Protein AF-A0A087LUN8-F1 (afdb_monomer_lite)

Foldseek 3Di:
DVVLCVVVVHDPVLLVCLCVVPPPHDPVSSVVSVVSCVVVVPDDDLVVVCVVVVDNPDDDDDDDDDD

Sequence (67 aa):
MKDLAEHLGLSQTTVSRALNGYPEVKEATRVRVSEAAAQLGYRPNASALRLATGRAGAIGLVLRGAD

Secondary structure (DSSP, 8-state):
-HHHHHHHT--HHHHHHHHTT-TTS-HHHHHHHHHHHHHTT----HHHHHHHHS-------PPPPP-

Structure (mmCIF, N/CA/C/O backbone):
data_AF-A0A087LUN8-F1
#
_entry.id   AF-A0A087LUN8-F1
#
loop_
_atom_site.group_PDB
_atom_site.id
_atom_site.type_symbol
_atom_site.label_atom_id
_atom_site.label_alt_id
_atom_site.label_comp_id
_atom_site.label_asym_id
_atom_site.label_entity_id
_atom_site.label_seq_id
_atom_site.pdbx_PDB_ins_code
_atom_site.Cartn_x
_atom_site.Cartn_y
_atom_site.Cartn_z
_atom_site.occupancy
_atom_site.B_iso_or_equiv
_atom_site.auth_seq_id
_atom_site.auth_comp_id
_atom_site.auth_asym_id
_atom_site.auth_atom_id
_atom_site.pdbx_PDB_model_num
ATOM 1 N N . MET A 1 1 ? -3.908 9.034 -2.109 1.00 85.00 1 MET A N 1
ATOM 2 C CA . MET A 1 1 ? -3.758 8.063 -0.995 1.00 85.00 1 MET A CA 1
ATOM 3 C C . MET A 1 1 ? -4.325 8.622 0.290 1.00 85.00 1 MET A C 1
ATOM 5 O O . MET A 1 1 ? -5.116 7.928 0.908 1.00 85.00 1 MET A O 1
ATOM 9 N N . LYS A 1 2 ? -3.960 9.856 0.663 1.00 89.38 2 LYS A N 1
ATOM 10 C CA . LYS A 1 2 ? -4.578 10.578 1.780 1.00 89.38 2 LYS A CA 1
ATOM 11 C C . LYS A 1 2 ? -6.111 10.564 1.698 1.00 89.38 2 LYS A C 1
ATOM 13 O O . LYS A 1 2 ? -6.734 10.042 2.607 1.00 89.38 2 LYS A O 1
ATOM 18 N N . ASP A 1 3 ? -6.678 10.961 0.560 1.00 90.75 3 ASP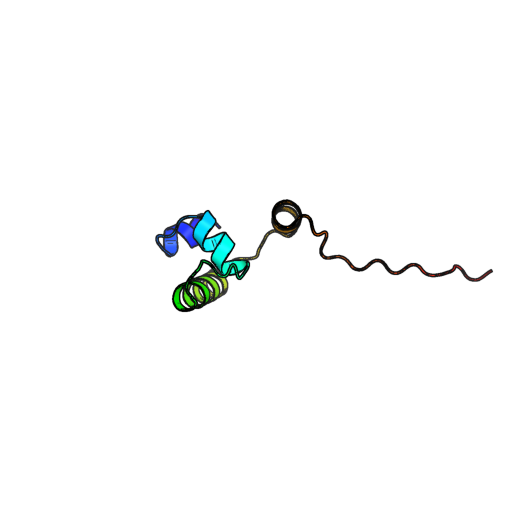 A N 1
ATOM 19 C CA . ASP A 1 3 ? -8.141 11.006 0.380 1.00 90.75 3 ASP A CA 1
ATOM 20 C C . ASP A 1 3 ? -8.800 9.624 0.501 1.00 90.75 3 ASP A C 1
ATOM 22 O O . ASP A 1 3 ? -9.848 9.480 1.113 1.00 90.75 3 ASP A O 1
ATOM 26 N N . LEU A 1 4 ? -8.150 8.574 -0.018 1.00 91.75 4 LEU A N 1
ATOM 27 C CA . LEU A 1 4 ? -8.616 7.188 0.122 1.00 91.75 4 LEU A CA 1
ATOM 28 C C . LEU A 1 4 ? -8.596 6.729 1.591 1.00 91.75 4 LEU A C 1
ATOM 30 O O . LEU A 1 4 ? -9.501 6.031 2.038 1.00 91.75 4 LEU A O 1
ATOM 34 N N . ALA A 1 5 ? -7.563 7.115 2.343 1.00 93.75 5 ALA A N 1
ATOM 35 C CA . ALA A 1 5 ? -7.432 6.803 3.761 1.00 93.75 5 ALA A CA 1
ATOM 36 C C . ALA A 1 5 ? -8.485 7.539 4.603 1.00 93.75 5 ALA A C 1
ATOM 38 O O . ALA A 1 5 ? -9.133 6.918 5.443 1.00 93.75 5 ALA A O 1
ATOM 39 N N . GLU A 1 6 ? -8.715 8.820 4.314 1.00 94.19 6 GLU A N 1
ATOM 40 C CA . GLU A 1 6 ? -9.763 9.632 4.940 1.00 94.19 6 GLU A CA 1
ATOM 41 C C . GLU A 1 6 ? -11.162 9.089 4.623 1.00 94.19 6 GLU A C 1
ATOM 43 O O . GLU A 1 6 ? -11.952 8.875 5.538 1.00 94.19 6 GLU A O 1
ATOM 48 N N . HIS A 1 7 ? -11.435 8.754 3.359 1.00 92.25 7 HIS A N 1
ATOM 49 C CA . HIS A 1 7 ? -12.704 8.164 2.925 1.00 92.25 7 HIS A CA 1
ATOM 50 C C . HIS A 1 7 ? -13.019 6.837 3.634 1.00 92.25 7 HIS A C 1
ATOM 52 O O . HIS A 1 7 ? -14.169 6.549 3.954 1.00 92.25 7 HIS A O 1
ATOM 58 N N . LEU A 1 8 ? -11.995 6.023 3.905 1.00 93.38 8 LEU A N 1
ATOM 59 C CA . LEU A 1 8 ? -12.146 4.728 4.570 1.00 93.38 8 LEU A CA 1
ATOM 60 C C . LEU A 1 8 ? -12.069 4.800 6.102 1.00 93.38 8 LEU A C 1
ATOM 62 O O . LEU A 1 8 ? -12.311 3.781 6.756 1.00 93.38 8 LEU A O 1
ATOM 66 N N . GLY A 1 9 ? -11.713 5.955 6.674 1.00 95.00 9 GLY A N 1
ATOM 67 C CA . GLY A 1 9 ? -11.441 6.103 8.106 1.00 95.00 9 GLY A CA 1
ATOM 68 C C . GLY A 1 9 ? -10.244 5.270 8.580 1.00 95.00 9 GLY A C 1
ATOM 69 O O . GLY A 1 9 ? -10.230 4.779 9.707 1.00 95.00 9 GLY A O 1
ATOM 70 N N . LEU A 1 10 ? -9.257 5.05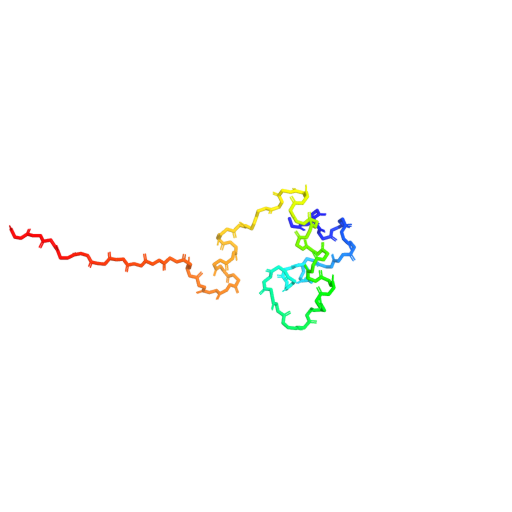1 7.708 1.00 94.94 10 LEU A N 1
ATOM 71 C CA . LEU A 1 10 ? -8.074 4.235 7.975 1.00 94.94 10 LEU A CA 1
ATOM 72 C C . LEU A 1 10 ? -6.807 5.089 7.961 1.00 94.94 10 LEU A C 1
ATOM 74 O O . LEU A 1 10 ? -6.743 6.138 7.328 1.00 94.94 10 LEU A O 1
ATOM 78 N N . SER A 1 11 ? -5.747 4.608 8.613 1.00 95.12 11 SER A N 1
ATOM 79 C CA . SER A 1 11 ? -4.431 5.232 8.459 1.00 95.12 11 SER A CA 1
ATOM 80 C C . SER A 1 11 ? -3.879 4.988 7.048 1.00 95.12 11 SER A C 1
ATOM 82 O O . SER A 1 11 ? -4.122 3.936 6.447 1.00 95.12 11 SER A O 1
ATOM 84 N N . GLN A 1 12 ? -3.063 5.916 6.536 1.00 92.75 12 GLN A N 1
ATOM 85 C CA . GLN A 1 12 ? -2.374 5.730 5.250 1.00 92.75 12 GLN A CA 1
ATOM 86 C C . GLN A 1 12 ? -1.528 4.446 5.238 1.00 92.75 12 GLN A C 1
ATOM 88 O O . GLN A 1 12 ? -1.489 3.740 4.232 1.00 92.75 12 GLN A O 1
ATOM 93 N N . THR A 1 13 ? -0.914 4.096 6.372 1.00 92.12 13 THR A N 1
ATOM 94 C CA . THR A 1 13 ? -0.143 2.857 6.543 1.00 92.12 13 THR A CA 1
ATOM 95 C C . THR A 1 13 ? -1.020 1.617 6.384 1.00 92.12 13 THR A C 1
ATOM 97 O O . THR A 1 13 ? -0.627 0.673 5.703 1.00 92.12 13 THR A O 1
ATOM 100 N N . THR A 1 14 ? -2.226 1.618 6.958 1.00 93.81 14 THR A N 1
ATOM 101 C CA . THR A 1 14 ? -3.182 0.507 6.832 1.00 93.81 14 THR A CA 1
ATOM 102 C C . THR A 1 14 ? -3.644 0.339 5.390 1.00 93.81 14 THR A C 1
ATOM 104 O O . THR A 1 14 ? -3.628 -0.776 4.879 1.00 93.81 14 THR A O 1
ATOM 107 N N . VAL A 1 15 ? -3.996 1.438 4.714 1.00 93.88 15 VAL A N 1
ATOM 108 C CA . VAL A 1 15 ? -4.374 1.416 3.291 1.00 93.88 15 VAL A CA 1
ATOM 109 C C . VAL A 1 15 ? -3.214 0.916 2.429 1.00 93.88 15 VAL A C 1
ATOM 111 O O . VAL A 1 15 ? -3.414 0.075 1.559 1.00 93.88 15 VAL A O 1
ATOM 114 N N . SER A 1 16 ? -1.986 1.364 2.708 1.00 91.25 16 SER A N 1
ATOM 115 C CA . SER A 1 16 ? -0.783 0.914 1.998 1.00 91.25 16 SER A CA 1
ATOM 116 C C . SER A 1 16 ? -0.553 -0.583 2.155 1.00 91.25 16 SER A C 1
ATOM 118 O O . SER A 1 16 ? -0.381 -1.295 1.169 1.00 91.25 16 SER A O 1
ATOM 120 N N . ARG A 1 17 ? -0.604 -1.089 3.387 1.00 91.88 17 ARG A N 1
ATOM 121 C CA . ARG A 1 17 ? -0.449 -2.519 3.677 1.00 91.88 17 ARG A CA 1
ATOM 122 C C . ARG A 1 17 ? -1.555 -3.355 3.041 1.00 91.88 17 ARG A C 1
ATOM 124 O O . ARG A 1 17 ? -1.267 -4.429 2.521 1.00 91.88 17 ARG A O 1
ATOM 131 N N . ALA A 1 18 ? -2.788 -2.851 3.039 1.00 93.50 18 ALA A N 1
ATOM 132 C CA . ALA A 1 18 ? -3.924 -3.516 2.415 1.00 93.50 18 ALA A CA 1
ATOM 133 C C . ALA A 1 18 ? -3.736 -3.653 0.896 1.00 93.50 18 ALA A C 1
ATOM 135 O O . ALA A 1 18 ? -3.857 -4.756 0.371 1.00 93.50 18 ALA A O 1
ATOM 136 N N . LEU A 1 19 ? -3.366 -2.560 0.217 1.00 90.00 19 LEU A N 1
ATOM 137 C CA . LEU A 1 19 ? -3.111 -2.544 -1.229 1.00 90.00 19 LEU A CA 1
ATOM 138 C C . LEU A 1 19 ? -1.892 -3.382 -1.631 1.00 90.00 19 LEU A C 1
ATOM 140 O O . LEU A 1 19 ? -1.882 -3.974 -2.703 1.00 90.00 19 LEU A O 1
ATOM 144 N N . ASN A 1 20 ? -0.875 -3.449 -0.770 1.00 87.69 20 ASN A N 1
ATOM 145 C CA . ASN A 1 20 ? 0.321 -4.261 -0.999 1.00 87.69 20 ASN A CA 1
ATOM 146 C C . ASN A 1 20 ? 0.169 -5.723 -0.527 1.00 87.69 20 ASN A C 1
ATOM 148 O O . ASN A 1 20 ? 1.145 -6.469 -0.553 1.00 87.69 20 ASN A O 1
ATOM 152 N N . GLY A 1 21 ? -1.019 -6.144 -0.073 1.00 86.38 21 GLY A N 1
ATOM 153 C CA . GLY A 1 21 ? -1.304 -7.543 0.264 1.00 86.38 21 GLY A CA 1
ATOM 154 C C . GLY A 1 21 ? -0.624 -8.068 1.534 1.00 86.38 21 GLY A C 1
ATOM 155 O O . GLY A 1 21 ? -0.434 -9.274 1.671 1.00 86.38 21 GLY A O 1
ATOM 156 N N . TYR A 1 22 ? -0.256 -7.198 2.479 1.00 88.50 22 TYR A N 1
ATOM 157 C CA . TYR A 1 22 ? 0.415 -7.623 3.712 1.00 88.50 22 TYR A CA 1
ATOM 158 C C . TYR A 1 22 ? -0.516 -8.499 4.572 1.00 88.50 22 TYR A C 1
ATOM 160 O O . TYR A 1 22 ? -1.676 -8.123 4.781 1.00 88.50 22 TYR A O 1
ATOM 168 N N . PRO A 1 23 ? -0.032 -9.632 5.121 1.00 88.75 23 PRO A N 1
ATOM 169 C CA . PRO A 1 23 ? -0.867 -10.630 5.801 1.00 88.75 23 PRO A CA 1
ATOM 170 C C . PRO A 1 23 ? -1.504 -10.120 7.100 1.00 88.75 23 PRO A C 1
ATOM 172 O O . PRO A 1 23 ? -2.539 -10.630 7.513 1.00 88.75 23 PRO A O 1
ATOM 175 N N . GLU A 1 24 ? -0.929 -9.084 7.712 1.00 91.31 24 GLU A N 1
ATOM 176 C CA . GLU A 1 24 ? -1.430 -8.439 8.933 1.00 91.31 24 GLU A CA 1
ATOM 177 C C . GLU A 1 24 ? -2.764 -7.689 8.749 1.00 91.31 24 GLU A C 1
ATOM 179 O O . GLU A 1 24 ? -3.446 -7.381 9.726 1.00 91.31 24 GLU A O 1
ATOM 184 N N . VAL A 1 25 ? -3.160 -7.394 7.506 1.00 93.94 25 VAL A N 1
ATOM 185 C CA . VAL A 1 25 ? -4.452 -6.770 7.201 1.00 93.94 25 VAL A CA 1
ATOM 186 C C . VAL A 1 25 ? -5.490 -7.856 6.935 1.00 93.94 25 VAL A C 1
ATOM 188 O O . VAL A 1 25 ? -5.269 -8.750 6.125 1.00 93.94 25 VAL A O 1
ATOM 191 N N . LYS A 1 26 ? -6.652 -7.769 7.590 1.00 94.56 26 LYS A N 1
ATOM 192 C CA . LYS A 1 26 ? -7.762 -8.706 7.365 1.00 94.56 26 LYS A CA 1
ATOM 193 C C . LYS A 1 26 ? -8.225 -8.672 5.908 1.00 94.56 26 LYS A C 1
ATOM 195 O O . LYS A 1 26 ? -8.316 -7.598 5.315 1.00 94.56 26 LYS A O 1
ATOM 200 N N . GLU A 1 27 ? -8.623 -9.827 5.381 1.00 93.56 27 GLU A N 1
ATOM 201 C CA . GLU A 1 27 ? -9.099 -9.951 3.997 1.00 93.56 27 GLU A CA 1
ATOM 202 C C . GLU A 1 27 ? -10.271 -9.010 3.695 1.00 93.56 27 GLU A C 1
ATOM 204 O O . GLU A 1 27 ? -10.242 -8.274 2.716 1.00 93.56 27 GLU A O 1
ATOM 209 N N . ALA A 1 28 ? -11.240 -8.924 4.609 1.00 94.38 28 ALA A N 1
ATOM 210 C CA . ALA A 1 28 ? -12.366 -7.998 4.485 1.00 94.38 28 ALA A CA 1
ATOM 211 C C . ALA A 1 28 ? -11.923 -6.528 4.324 1.00 94.38 28 ALA A C 1
ATOM 213 O O . ALA A 1 28 ? -12.531 -5.765 3.576 1.00 94.38 28 ALA A O 1
ATOM 214 N N . THR A 1 29 ? -10.846 -6.123 5.004 1.00 94.12 29 THR A N 1
ATOM 215 C CA . THR A 1 29 ? -10.281 -4.775 4.871 1.00 94.12 29 THR A CA 1
ATOM 216 C C . THR A 1 29 ? -9.542 -4.613 3.544 1.00 94.12 29 THR A C 1
ATOM 218 O O . THR A 1 29 ? -9.646 -3.551 2.938 1.00 94.12 29 THR A O 1
ATOM 221 N N . ARG A 1 30 ? -8.835 -5.648 3.064 1.00 95.00 30 ARG A N 1
ATOM 222 C CA . ARG A 1 30 ? -8.181 -5.634 1.743 1.00 95.00 30 ARG A CA 1
ATOM 223 C C . ARG A 1 30 ? -9.193 -5.432 0.621 1.00 95.00 30 ARG A C 1
ATOM 225 O O . ARG A 1 30 ? -9.002 -4.537 -0.195 1.00 95.00 30 ARG A O 1
ATOM 232 N N . VAL A 1 31 ? -10.292 -6.186 0.641 1.00 94.75 31 VAL A N 1
ATOM 233 C CA . VAL A 1 31 ? -11.375 -6.060 -0.346 1.00 94.75 31 VAL A CA 1
ATOM 234 C C . VAL A 1 31 ? -11.974 -4.651 -0.319 1.00 94.75 31 VAL A C 1
ATOM 236 O O . VAL A 1 31 ? -11.956 -3.976 -1.345 1.00 94.75 31 VAL A O 1
ATOM 239 N N . ARG A 1 32 ? -12.374 -4.145 0.860 1.00 95.12 32 ARG A N 1
ATOM 240 C CA . ARG A 1 32 ? -12.908 -2.773 1.007 1.00 95.12 32 ARG A CA 1
ATOM 241 C C . ARG A 1 32 ? -11.968 -1.701 0.461 1.00 95.12 32 ARG A C 1
ATOM 243 O O . ARG A 1 32 ? -12.415 -0.749 -0.173 1.00 95.12 32 ARG A O 1
ATOM 250 N N . VAL A 1 33 ? -10.671 -1.821 0.744 1.00 95.06 33 VAL A N 1
ATOM 251 C CA . VAL A 1 33 ? -9.671 -0.852 0.280 1.00 95.06 33 VAL A CA 1
ATOM 252 C C . VAL A 1 33 ? -9.519 -0.912 -1.241 1.00 95.06 33 VAL A C 1
ATOM 254 O O . VAL A 1 33 ? -9.489 0.139 -1.878 1.00 95.06 33 VAL A O 1
ATOM 257 N N . SER A 1 34 ? -9.448 -2.109 -1.824 1.00 92.62 34 SER A N 1
ATOM 258 C CA . SER A 1 34 ? -9.337 -2.298 -3.274 1.00 92.62 34 SER A CA 1
ATOM 259 C C . SER A 1 34 ? -10.562 -1.774 -4.024 1.00 92.62 34 SER A C 1
ATOM 261 O O . SER A 1 34 ? -10.412 -1.096 -5.039 1.00 92.62 34 SER A O 1
ATOM 263 N N . GLU A 1 35 ? -11.766 -2.021 -3.507 1.00 94.69 35 GLU A N 1
ATOM 264 C CA . GLU A 1 35 ? -13.014 -1.512 -4.086 1.00 94.69 35 GLU A CA 1
ATOM 265 C C . GLU A 1 35 ? -13.069 0.017 -4.057 1.00 94.69 35 GLU A C 1
ATOM 267 O O . GLU A 1 35 ? -13.309 0.649 -5.085 1.00 94.69 35 GLU A O 1
ATOM 272 N N . ALA A 1 36 ? -12.776 0.630 -2.907 1.00 94.62 36 ALA A N 1
ATOM 273 C CA . ALA A 1 36 ? -12.754 2.086 -2.784 1.00 94.62 36 ALA A CA 1
ATOM 274 C C . ALA A 1 36 ? -11.658 2.721 -3.654 1.00 94.62 36 ALA A C 1
ATOM 276 O O . ALA A 1 36 ? -11.875 3.765 -4.267 1.00 94.62 36 ALA A O 1
ATOM 277 N N . ALA A 1 37 ? -10.489 2.081 -3.759 1.00 93.06 37 ALA A N 1
ATOM 278 C CA . ALA A 1 37 ? -9.423 2.525 -4.650 1.00 93.06 37 ALA A CA 1
ATOM 279 C C . ALA A 1 37 ? -9.872 2.512 -6.118 1.00 93.06 37 ALA A C 1
ATOM 281 O O . ALA A 1 37 ? -9.602 3.473 -6.838 1.00 93.06 37 ALA A O 1
ATOM 2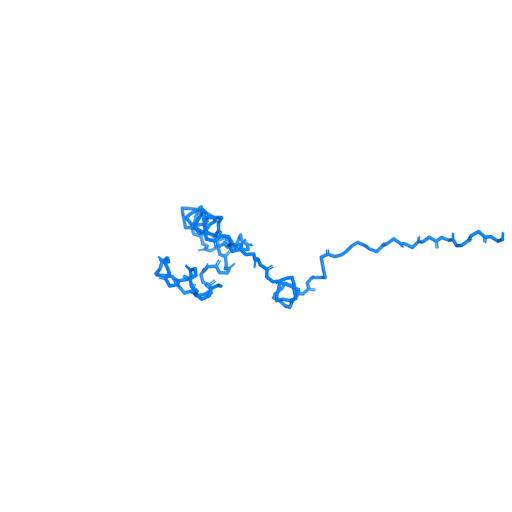82 N N . ALA A 1 38 ? -10.583 1.466 -6.550 1.00 92.50 38 ALA A N 1
ATOM 283 C CA . ALA A 1 38 ? -11.126 1.373 -7.902 1.00 92.50 38 ALA A CA 1
ATOM 284 C C . ALA A 1 38 ? -12.199 2.441 -8.168 1.00 92.50 38 ALA A C 1
ATOM 286 O O . ALA A 1 38 ? -12.133 3.128 -9.186 1.00 92.50 38 ALA A O 1
ATOM 287 N N . GLN A 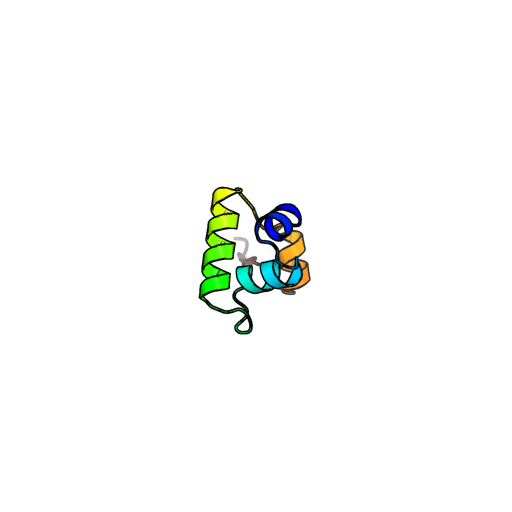1 39 ? -13.139 2.630 -7.237 1.00 93.06 39 GLN A N 1
ATOM 288 C CA . GLN A 1 39 ? -14.215 3.623 -7.356 1.00 93.06 39 GLN A CA 1
ATOM 289 C C . GLN A 1 39 ? -13.687 5.061 -7.416 1.00 93.06 39 GLN A C 1
ATOM 291 O O . GLN A 1 39 ? -14.176 5.869 -8.199 1.00 93.06 39 GLN A O 1
ATOM 296 N N . LEU A 1 40 ? -12.661 5.375 -6.622 1.00 91.56 40 LEU A N 1
ATOM 297 C CA . LEU A 1 40 ? -12.043 6.703 -6.576 1.00 91.56 40 LEU A CA 1
ATOM 298 C C . LEU A 1 40 ? -10.969 6.909 -7.658 1.00 91.56 40 LEU A C 1
ATOM 300 O O . LEU A 1 40 ? -10.315 7.951 -7.682 1.00 91.56 40 LEU A O 1
ATOM 304 N N . GLY A 1 41 ? -10.741 5.922 -8.531 1.00 89.81 41 GLY A N 1
ATOM 305 C CA . GLY A 1 41 ? -9.714 5.996 -9.572 1.00 89.81 41 GLY A CA 1
ATOM 306 C C . GLY A 1 41 ? -8.290 6.120 -9.020 1.00 89.81 41 GLY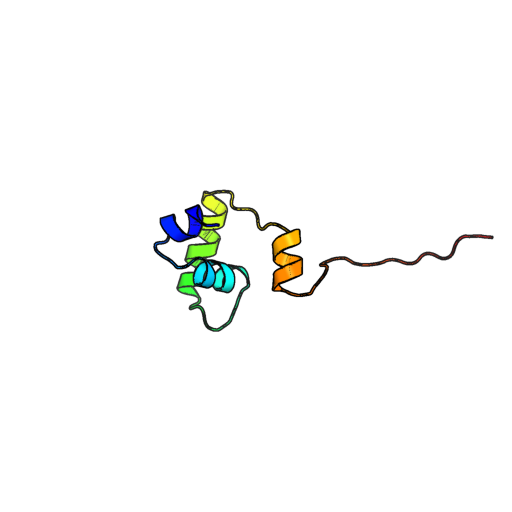 A C 1
ATOM 307 O O . GLY A 1 41 ? -7.407 6.664 -9.688 1.00 89.81 41 GLY A O 1
ATOM 308 N N . TYR A 1 42 ? -8.045 5.641 -7.797 1.00 90.06 42 TYR A N 1
ATOM 309 C CA . TYR A 1 42 ? -6.731 5.707 -7.178 1.00 90.06 42 TYR A CA 1
ATOM 310 C C . TYR A 1 42 ? -5.725 4.866 -7.969 1.00 90.06 42 TYR A C 1
ATOM 312 O O . TYR A 1 42 ? -5.885 3.658 -8.144 1.00 90.06 42 TYR A O 1
ATOM 320 N N . ARG A 1 43 ? -4.640 5.511 -8.407 1.00 87.06 43 ARG A N 1
ATOM 321 C CA . ARG A 1 43 ? -3.514 4.862 -9.081 1.00 87.06 43 ARG A CA 1
ATOM 322 C C . ARG A 1 43 ? -2.254 4.959 -8.218 1.00 87.06 43 ARG A C 1
ATOM 324 O O . ARG A 1 43 ? -1.856 6.072 -7.861 1.00 87.06 43 ARG A O 1
ATOM 331 N N . PRO A 1 44 ? -1.611 3.828 -7.876 1.00 83.44 44 PRO A N 1
ATOM 332 C CA . PRO A 1 44 ? -0.343 3.837 -7.160 1.00 83.44 44 PRO A CA 1
ATOM 333 C C . PRO A 1 44 ? 0.734 4.585 -7.948 1.00 83.44 44 PRO A C 1
ATOM 335 O O . PRO A 1 44 ? 0.871 4.420 -9.159 1.00 83.44 44 PRO A O 1
ATOM 338 N N . ASN A 1 45 ? 1.539 5.382 -7.248 1.00 87.38 45 ASN A N 1
ATOM 339 C CA . ASN A 1 45 ? 2.708 6.014 -7.845 1.00 87.38 45 ASN A CA 1
ATOM 340 C C . ASN A 1 45 ? 3.844 4.984 -7.939 1.00 87.38 45 ASN A C 1
ATOM 342 O O . ASN A 1 45 ? 4.335 4.511 -6.913 1.00 87.38 45 ASN A O 1
ATOM 346 N N . ALA A 1 46 ? 4.285 4.670 -9.159 1.00 86.12 46 ALA A N 1
ATOM 347 C CA . ALA A 1 46 ? 5.347 3.697 -9.404 1.00 86.12 46 ALA A CA 1
ATOM 348 C C . ALA A 1 46 ? 6.664 4.057 -8.692 1.00 86.12 46 ALA A C 1
ATOM 350 O O . ALA A 1 46 ? 7.311 3.178 -8.130 1.00 86.12 46 ALA A O 1
ATOM 351 N N . SER A 1 47 ? 7.046 5.337 -8.636 1.00 88.19 47 SER A N 1
ATOM 352 C CA . SER A 1 47 ? 8.258 5.779 -7.929 1.00 88.19 47 SER A CA 1
ATOM 353 C C . SER A 1 47 ? 8.159 5.541 -6.423 1.00 88.19 47 SER A C 1
ATOM 355 O O . SER A 1 47 ? 9.110 5.058 -5.810 1.00 88.19 47 SER A O 1
ATOM 357 N N . ALA A 1 48 ? 6.992 5.817 -5.834 1.00 85.75 48 ALA A N 1
ATOM 358 C CA . ALA A 1 48 ? 6.744 5.545 -4.420 1.00 85.75 48 ALA A CA 1
ATOM 359 C C . ALA A 1 48 ? 6.733 4.035 -4.130 1.00 85.75 48 ALA A C 1
ATOM 361 O O . ALA A 1 48 ? 7.296 3.598 -3.130 1.00 85.75 48 ALA A O 1
ATOM 362 N N . LEU A 1 49 ? 6.153 3.229 -5.026 1.00 85.56 49 LEU A N 1
ATOM 363 C CA . LEU A 1 49 ? 6.139 1.771 -4.903 1.00 85.56 49 LEU A CA 1
ATOM 364 C C . LEU A 1 49 ? 7.552 1.180 -4.987 1.00 85.56 49 LEU A C 1
ATOM 366 O O . LEU A 1 49 ? 7.903 0.313 -4.188 1.00 85.56 49 LEU A O 1
ATOM 370 N N . ARG A 1 50 ? 8.388 1.680 -5.906 1.00 89.56 50 ARG A N 1
ATOM 371 C CA . ARG A 1 50 ? 9.802 1.288 -6.012 1.00 89.56 50 ARG A CA 1
ATOM 372 C C . ARG A 1 50 ? 10.566 1.586 -4.726 1.00 89.56 50 ARG A C 1
ATOM 374 O O . ARG A 1 50 ? 11.310 0.732 -4.260 1.00 89.56 50 ARG A O 1
ATOM 381 N N . LEU A 1 51 ? 10.354 2.767 -4.142 1.00 87.88 51 LEU A N 1
ATOM 382 C CA . LEU A 1 51 ? 10.977 3.149 -2.875 1.00 87.88 51 LEU A CA 1
ATOM 383 C C . LEU A 1 51 ? 10.513 2.252 -1.718 1.00 87.88 51 LEU A C 1
ATOM 385 O O . LEU A 1 51 ? 11.340 1.766 -0.956 1.00 87.88 51 LEU A O 1
ATOM 389 N N . ALA A 1 52 ? 9.206 2.004 -1.607 1.00 84.25 52 ALA A N 1
ATOM 390 C CA . ALA A 1 52 ? 8.638 1.210 -0.519 1.00 84.25 52 ALA A CA 1
ATOM 391 C C . ALA A 1 52 ? 9.018 -0.279 -0.595 1.00 84.25 52 ALA A C 1
ATOM 393 O O . ALA A 1 52 ? 9.218 -0.920 0.432 1.00 84.25 52 ALA A O 1
ATOM 394 N N . THR A 1 53 ? 9.102 -0.837 -1.805 1.00 85.00 53 THR A N 1
ATOM 395 C CA . THR A 1 53 ? 9.373 -2.270 -2.015 1.00 85.00 53 THR A CA 1
ATOM 396 C C . THR A 1 53 ? 10.849 -2.586 -2.251 1.00 85.00 53 THR A C 1
ATOM 398 O O . THR A 1 53 ? 11.225 -3.757 -2.225 1.00 85.00 53 THR A O 1
ATOM 401 N N . GLY A 1 54 ? 11.675 -1.580 -2.554 1.00 89.25 54 GLY A N 1
ATOM 402 C CA . GLY A 1 54 ? 13.052 -1.759 -3.023 1.00 89.25 54 GLY A CA 1
ATOM 403 C C . GLY A 1 54 ? 13.161 -2.422 -4.403 1.00 89.25 54 GLY A C 1
ATOM 404 O O . GLY A 1 54 ? 14.261 -2.726 -4.857 1.00 89.25 54 GLY A O 1
ATOM 405 N N . ARG A 1 55 ? 12.037 -2.671 -5.088 1.00 89.19 55 ARG A N 1
ATOM 406 C CA . ARG A 1 55 ? 11.996 -3.371 -6.376 1.00 89.19 55 ARG A CA 1
ATOM 407 C C . ARG A 1 55 ? 11.718 -2.392 -7.497 1.00 89.19 55 ARG A C 1
ATOM 409 O O . ARG A 1 55 ? 10.772 -1.620 -7.430 1.00 89.19 55 ARG A O 1
ATOM 416 N N . ALA A 1 56 ? 12.505 -2.469 -8.569 1.00 89.44 56 ALA A N 1
ATOM 417 C CA . ALA A 1 56 ? 12.322 -1.604 -9.731 1.00 89.44 56 ALA A CA 1
ATOM 418 C C . ALA A 1 56 ? 11.036 -1.900 -10.524 1.00 89.44 56 ALA A C 1
ATOM 420 O O . ALA A 1 56 ? 10.536 -1.001 -11.191 1.00 89.44 56 ALA A O 1
ATOM 421 N N . GLY A 1 57 ? 10.513 -3.132 -10.455 1.00 87.44 57 GLY A N 1
ATOM 422 C CA . GLY A 1 57 ? 9.339 -3.548 -11.231 1.00 87.44 57 GLY A CA 1
ATOM 423 C C . GLY A 1 57 ? 9.586 -3.587 -12.744 1.00 87.44 57 GLY A C 1
ATOM 424 O O . GLY A 1 57 ? 8.646 -3.432 -13.514 1.00 87.44 57 GLY A O 1
ATOM 425 N N . ALA A 1 58 ? 10.842 -3.755 -13.167 1.00 89.19 58 ALA A N 1
ATOM 426 C CA . ALA A 1 58 ? 11.255 -3.750 -14.567 1.00 89.19 58 ALA A CA 1
ATOM 427 C C . ALA A 1 58 ? 11.941 -5.070 -14.945 1.00 89.19 58 ALA A C 1
ATOM 429 O O . ALA A 1 58 ? 12.608 -5.684 -14.111 1.00 89.19 58 ALA A O 1
ATOM 430 N N . ILE A 1 59 ? 11.802 -5.472 -16.211 1.00 92.38 59 ILE A N 1
ATOM 431 C CA . ILE A 1 59 ? 12.515 -6.602 -16.818 1.00 92.38 59 ILE A CA 1
ATOM 432 C C . ILE A 1 59 ? 13.562 -6.026 -17.773 1.00 92.38 59 ILE A C 1
ATOM 434 O O . ILE A 1 59 ? 13.222 -5.253 -18.666 1.00 92.38 59 ILE A O 1
ATOM 438 N N . GLY A 1 60 ? 14.831 -6.384 -17.573 1.00 93.50 60 GLY A N 1
ATOM 439 C CA . GLY A 1 60 ? 15.921 -6.014 -18.473 1.00 93.50 60 GLY A CA 1
ATOM 440 C C . GLY A 1 60 ? 16.164 -7.111 -19.503 1.00 93.50 60 GLY A C 1
ATOM 441 O O . GLY A 1 60 ? 16.468 -8.240 -19.127 1.00 93.50 60 GLY A O 1
ATOM 442 N N . LEU A 1 61 ? 16.049 -6.781 -20.788 1.00 93.81 61 LEU A N 1
ATOM 443 C CA . LEU A 1 61 ? 16.429 -7.665 -21.887 1.00 93.81 61 LEU A CA 1
ATOM 444 C C . LEU A 1 61 ? 17.734 -7.156 -22.501 1.00 93.81 61 LEU A C 1
ATOM 446 O O . LEU A 1 61 ? 17.785 -6.032 -22.994 1.00 93.81 61 LEU A O 1
ATOM 450 N N . VAL A 1 62 ? 18.781 -7.980 -22.475 1.00 93.50 62 VAL A N 1
ATOM 451 C CA . VAL A 1 62 ? 20.057 -7.680 -23.136 1.00 93.50 62 VAL A CA 1
ATOM 452 C C . VAL A 1 62 ? 20.098 -8.440 -24.452 1.00 93.50 62 VAL A C 1
ATOM 454 O O . VAL A 1 62 ? 20.061 -9.669 -24.465 1.00 93.50 62 VAL A O 1
ATOM 457 N N . LEU A 1 63 ? 20.164 -7.703 -25.558 1.00 92.06 63 LEU A N 1
ATOM 458 C CA . LEU A 1 63 ? 20.313 -8.266 -26.895 1.00 92.06 63 LEU A CA 1
ATOM 459 C C . LEU A 1 63 ? 21.775 -8.152 -27.323 1.00 92.06 63 LEU A C 1
ATOM 461 O O . LEU A 1 63 ? 22.418 -7.129 -27.088 1.00 92.06 63 LEU A O 1
ATOM 465 N N . ARG A 1 64 ? 22.302 -9.198 -27.963 1.00 86.44 64 ARG A N 1
ATOM 466 C CA . ARG A 1 64 ? 23.577 -9.099 -28.677 1.00 86.44 64 ARG A CA 1
ATOM 467 C C . ARG A 1 64 ? 23.332 -8.286 -29.948 1.00 86.44 64 ARG A C 1
ATOM 469 O O . ARG A 1 64 ? 22.407 -8.604 -30.692 1.00 86.44 64 ARG A O 1
ATOM 476 N N . GLY A 1 65 ? 24.132 -7.245 -30.174 1.00 82.75 65 GLY A N 1
ATOM 477 C CA . GLY A 1 65 ? 24.183 -6.592 -31.482 1.00 82.75 65 GLY A CA 1
ATOM 478 C C . GLY A 1 65 ? 24.633 -7.606 -32.535 1.00 82.75 65 GLY A C 1
ATOM 479 O O . GLY A 1 65 ? 25.487 -8.439 -32.234 1.00 82.75 65 GLY A O 1
ATOM 480 N N . ALA A 1 66 ? 24.010 -7.581 -33.712 1.00 75.81 66 ALA A N 1
ATOM 481 C CA . ALA A 1 66 ? 24.516 -8.311 -34.868 1.00 75.81 66 ALA A CA 1
ATOM 482 C C . ALA A 1 66 ? 25.777 -7.601 -35.377 1.00 75.81 66 ALA A C 1
ATOM 484 O O . ALA A 1 66 ? 25.799 -6.367 -35.395 1.00 75.81 66 ALA A O 1
ATOM 485 N N . ASP A 1 67 ? 26.795 -8.393 -35.717 1.00 69.19 67 ASP A N 1
ATOM 486 C CA . ASP A 1 67 ? 28.041 -7.924 -36.331 1.00 69.19 67 ASP A CA 1
ATOM 487 C C . ASP A 1 67 ? 27.787 -7.267 -37.700 1.00 69.19 67 ASP A C 1
ATOM 489 O O . ASP A 1 67 ? 26.932 -7.787 -38.461 1.00 69.19 67 ASP A O 1
#

InterPro domains:
  IPR000843 LacI-type HTH domain [PF00356] (1-45)
  IPR000843 LacI-type HTH domain [PS50932] (1-53)
  IPR000843 LacI-type HTH domain [SM00354] (1-67)
  IPR000843 LacI-type HTH domain [cd01392] (2-53)
  IPR010982 Lambda repressor-like, DNA-binding domain superfamily [G3DSA:1.10.260.40] (1-56)
  IPR010982 Lambda repressor-like, DNA-binding domain superfamily [SSF47413] (1-55)

Radius of gyratio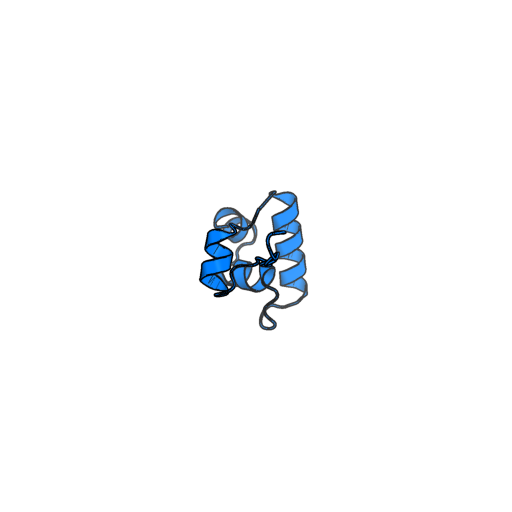n: 16.41 Å; chains: 1; bounding box: 42×22×45 Å

Organism: NCBI:txid46914

pLDDT: mean 90.36, std 4.61, range [69.19, 95.12]